Protein AF-A0A968AL49-F1 (afdb_monomer_lite)

pLDDT: mean 77.47, std 13.06, range [40.62, 92.25]

Structure (mmCIF, N/CA/C/O backbone):
data_AF-A0A968AL49-F1
#
_entry.id   AF-A0A968AL49-F1
#
loop_
_atom_site.group_PDB
_atom_site.id
_atom_site.type_symbol
_atom_site.label_atom_id
_atom_site.label_alt_id
_atom_site.label_comp_id
_atom_site.label_asym_id
_atom_site.label_entity_id
_atom_site.label_seq_id
_atom_site.pdbx_PDB_ins_code
_atom_site.Cartn_x
_atom_site.Cartn_y
_atom_site.Cartn_z
_atom_site.occupancy
_atom_site.B_iso_or_equiv
_atom_site.auth_seq_id
_atom_site.auth_comp_id
_atom_site.auth_asym_id
_atom_site.auth_atom_id
_atom_site.pdbx_PDB_model_num
ATOM 1 N N . MET A 1 1 ? 14.564 -14.421 2.032 1.00 40.62 1 MET A N 1
ATOM 2 C CA . MET A 1 1 ? 13.751 -15.032 0.959 1.00 40.62 1 MET A CA 1
ATOM 3 C C . MET A 1 1 ? 13.832 -14.122 -0.252 1.00 40.62 1 MET A C 1
ATOM 5 O O . MET A 1 1 ? 13.707 -12.918 -0.076 1.00 40.62 1 MET A O 1
ATOM 9 N N . THR A 1 2 ? 14.099 -14.653 -1.444 1.00 44.03 2 THR A N 1
ATOM 10 C CA . THR A 1 2 ? 14.198 -13.836 -2.664 1.00 44.03 2 THR A CA 1
ATOM 11 C C . THR A 1 2 ? 12.833 -13.794 -3.340 1.00 44.03 2 THR A C 1
ATOM 13 O O . THR A 1 2 ? 12.409 -14.783 -3.936 1.00 44.03 2 THR A O 1
ATOM 16 N N . HIS A 1 3 ? 12.127 -12.670 -3.236 1.00 60.94 3 HIS A N 1
ATOM 17 C CA . HIS A 1 3 ? 10.874 -12.467 -3.960 1.00 60.94 3 HIS A CA 1
ATOM 18 C C . HIS A 1 3 ? 11.197 -11.979 -5.374 1.00 60.94 3 HIS A C 1
ATOM 20 O O . HIS A 1 3 ? 11.781 -10.915 -5.555 1.00 60.94 3 HIS A O 1
ATOM 26 N N . THR A 1 4 ? 10.868 -12.792 -6.379 1.00 67.44 4 THR A N 1
ATOM 27 C CA . THR A 1 4 ? 11.054 -12.426 -7.790 1.00 67.44 4 THR A CA 1
ATOM 28 C C . THR A 1 4 ? 9.760 -11.830 -8.322 1.00 67.44 4 THR A C 1
ATOM 30 O O . THR A 1 4 ? 8.753 -12.532 -8.418 1.00 67.44 4 THR A O 1
ATOM 33 N N . LEU A 1 5 ? 9.791 -10.549 -8.687 1.00 68.81 5 LEU A N 1
ATOM 34 C CA . LEU A 1 5 ? 8.680 -9.883 -9.361 1.00 68.81 5 LEU A CA 1
ATOM 35 C C . LEU A 1 5 ? 8.741 -10.179 -10.862 1.00 68.81 5 LEU A C 1
ATOM 37 O O . LEU A 1 5 ? 9.790 -10.045 -11.492 1.00 68.81 5 LEU A O 1
ATOM 41 N N . LYS A 1 6 ? 7.613 -10.605 -11.435 1.00 77.56 6 LYS A N 1
ATOM 42 C CA . LYS A 1 6 ? 7.478 -10.852 -12.874 1.00 77.56 6 LYS A CA 1
ATOM 43 C C . LYS A 1 6 ? 6.686 -9.715 -13.502 1.00 77.56 6 LYS A C 1
ATOM 45 O O . LYS A 1 6 ? 5.600 -9.392 -13.033 1.00 77.56 6 LYS A O 1
ATOM 50 N N . ILE A 1 7 ? 7.219 -9.149 -14.577 1.00 77.94 7 ILE A N 1
ATOM 51 C CA . ILE A 1 7 ? 6.523 -8.163 -15.404 1.00 77.94 7 ILE A CA 1
ATOM 52 C C . ILE A 1 7 ? 5.943 -8.868 -16.627 1.00 77.94 7 ILE A C 1
ATOM 54 O O . ILE A 1 7 ? 6.586 -9.734 -17.224 1.00 77.94 7 ILE A O 1
ATOM 58 N N . ASP A 1 8 ? 4.723 -8.486 -16.996 1.00 88.50 8 ASP A N 1
ATOM 59 C CA . ASP A 1 8 ? 4.087 -8.953 -18.221 1.00 88.50 8 ASP A CA 1
ATOM 60 C C . ASP A 1 8 ? 4.914 -8.579 -19.46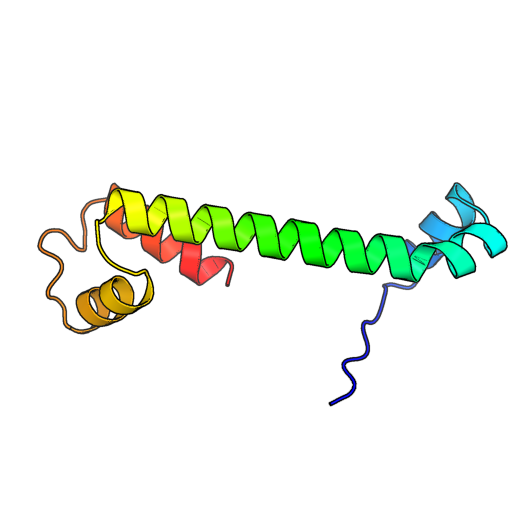5 1.00 88.50 8 ASP A C 1
ATOM 62 O O . ASP A 1 8 ? 5.420 -7.463 -19.606 1.00 88.50 8 ASP A O 1
ATOM 66 N N . SER A 1 9 ? 5.028 -9.516 -20.406 1.00 85.25 9 SER A N 1
ATOM 67 C CA . SER A 1 9 ? 5.854 -9.339 -21.603 1.00 85.25 9 SER A CA 1
ATOM 68 C C . SER A 1 9 ? 5.389 -8.184 -22.492 1.00 85.25 9 SER A C 1
ATOM 70 O O . SER A 1 9 ? 6.236 -7.573 -23.152 1.00 85.25 9 SER A O 1
ATOM 72 N N . LYS A 1 10 ? 4.083 -7.901 -22.569 1.00 90.56 10 LYS A N 1
ATOM 73 C CA . LYS A 1 10 ? 3.565 -6.797 -23.387 1.00 90.56 10 LYS A CA 1
ATOM 74 C C . LYS A 1 10 ? 3.883 -5.467 -22.721 1.00 90.56 10 LYS A C 1
ATOM 76 O O . LYS A 1 10 ? 4.336 -4.552 -23.402 1.00 90.56 10 LYS A O 1
ATOM 81 N N . LEU A 1 11 ? 3.732 -5.395 -21.399 1.00 85.56 11 LEU A N 1
ATOM 82 C CA . LEU A 1 11 ? 4.106 -4.216 -20.623 1.00 85.56 11 LEU A CA 1
ATOM 83 C C . LEU A 1 11 ? 5.606 -3.912 -20.741 1.00 85.56 11 LEU A C 1
ATOM 85 O O . LEU A 1 11 ? 5.973 -2.774 -21.017 1.00 85.56 11 LEU A O 1
ATOM 89 N N . TYR A 1 12 ? 6.474 -4.923 -20.617 1.00 85.19 12 TYR A N 1
ATOM 90 C CA . TYR A 1 12 ? 7.919 -4.735 -20.798 1.00 85.19 12 TYR A CA 1
ATOM 91 C C . TYR A 1 12 ? 8.257 -4.193 -22.193 1.00 85.19 12 TYR A C 1
ATOM 93 O O . TYR A 1 12 ? 9.048 -3.260 -22.313 1.00 85.19 12 TYR A O 1
ATOM 101 N N . LYS A 1 13 ? 7.626 -4.726 -23.251 1.00 87.75 13 LYS A N 1
ATOM 102 C CA . LYS A 1 13 ? 7.819 -4.221 -24.620 1.00 87.75 13 LYS A CA 1
ATOM 103 C C . LYS A 1 13 ? 7.364 -2.769 -24.770 1.00 87.75 13 LYS A C 1
ATOM 105 O O . LYS A 1 13 ? 8.129 -1.971 -25.295 1.00 87.75 13 LYS A O 1
ATOM 110 N N . ALA A 1 14 ? 6.190 -2.414 -24.251 1.00 88.25 14 ALA A N 1
ATOM 111 C CA . ALA A 1 14 ? 5.684 -1.042 -24.299 1.00 88.25 14 ALA A CA 1
ATOM 112 C C . ALA A 1 14 ? 6.615 -0.053 -23.572 1.00 88.25 14 ALA A C 1
ATOM 114 O O . ALA A 1 14 ? 6.897 1.037 -24.074 1.00 88.25 14 ALA A O 1
ATOM 115 N N . LEU A 1 15 ? 7.150 -0.447 -22.412 1.00 84.88 15 LEU A N 1
ATOM 116 C CA . LEU A 1 15 ? 8.147 0.343 -21.685 1.00 84.88 15 LEU A CA 1
ATOM 117 C C . LEU A 1 15 ? 9.451 0.466 -22.485 1.00 84.88 15 LEU A C 1
ATOM 119 O O . LEU A 1 15 ? 10.029 1.550 -22.568 1.00 84.88 15 LEU A O 1
ATOM 123 N N . GLN A 1 16 ? 9.900 -0.622 -23.114 1.00 88.00 16 GLN A N 1
ATOM 124 C CA . GLN A 1 16 ? 11.110 -0.621 -23.932 1.00 88.00 16 GLN A CA 1
ATOM 125 C C . GLN A 1 16 ? 10.966 0.292 -25.158 1.00 88.00 16 GLN A C 1
ATOM 127 O O . GLN A 1 16 ? 11.915 0.991 -25.502 1.00 88.00 16 GLN A O 1
ATOM 132 N N . GLU A 1 17 ? 9.800 0.298 -25.803 1.00 89.56 17 GLU A N 1
ATOM 133 C CA . GLU A 1 17 ? 9.481 1.168 -26.942 1.00 89.56 17 GLU A CA 1
ATOM 134 C C . GLU A 1 17 ? 9.390 2.644 -26.533 1.00 89.56 17 GLU A C 1
ATOM 136 O O . GLU A 1 17 ? 9.829 3.512 -27.282 1.00 89.56 17 GLU A O 1
ATOM 141 N N . SER A 1 18 ? 8.885 2.930 -25.330 1.00 86.38 18 SER A N 1
ATOM 142 C CA . SER A 1 18 ? 8.682 4.305 -24.853 1.00 86.38 18 SER A CA 1
ATOM 143 C C . SER A 1 18 ? 9.967 4.964 -24.347 1.00 86.38 18 SER A C 1
ATOM 145 O O . SER A 1 18 ? 10.206 6.141 -24.605 1.00 86.38 18 SER A O 1
ATOM 147 N N . PHE A 1 19 ? 10.799 4.218 -23.614 1.00 83.81 19 PHE A N 1
ATOM 148 C CA . PHE A 1 19 ? 11.976 4.764 -22.923 1.00 83.81 19 PHE A CA 1
ATOM 149 C C . PHE A 1 19 ? 13.307 4.322 -23.542 1.00 83.81 19 PHE A C 1
ATOM 151 O O . PHE A 1 19 ? 14.351 4.911 -23.264 1.00 83.81 19 PHE A O 1
ATOM 158 N N . GLY A 1 20 ? 13.287 3.288 -24.386 1.00 86.94 20 GLY A N 1
ATOM 1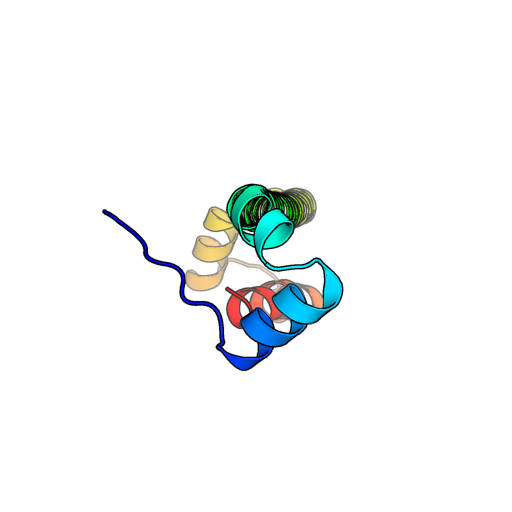59 C CA . GLY A 1 20 ? 14.480 2.629 -24.898 1.00 86.94 20 GLY A CA 1
ATOM 160 C C . GLY A 1 20 ? 15.067 1.629 -23.897 1.00 86.94 20 GLY A C 1
ATOM 161 O O . GLY A 1 20 ? 15.145 1.874 -22.693 1.00 86.94 20 GLY A O 1
ATOM 162 N N . LYS A 1 21 ? 15.551 0.490 -24.410 1.00 82.88 21 LYS A N 1
ATOM 163 C CA . LYS A 1 21 ? 16.045 -0.639 -23.597 1.00 82.88 21 LYS A CA 1
ATOM 164 C C . LYS A 1 21 ? 17.108 -0.243 -22.568 1.00 82.88 21 LYS A C 1
ATOM 166 O O . LYS A 1 21 ? 17.015 -0.614 -21.408 1.00 82.88 21 LYS A O 1
ATOM 171 N N . LYS A 1 22 ? 18.101 0.548 -22.984 1.00 81.75 22 LYS A N 1
ATOM 172 C CA . LYS A 1 22 ? 19.245 0.908 -22.133 1.00 81.75 22 LYS A CA 1
ATOM 173 C C . LYS A 1 22 ? 18.841 1.786 -20.944 1.00 81.75 22 LYS A C 1
ATOM 175 O O . LYS A 1 22 ? 19.412 1.653 -19.871 1.00 81.75 22 LYS A O 1
ATOM 180 N N . VAL A 1 23 ? 17.871 2.679 -21.140 1.00 79.56 23 VAL A N 1
ATOM 181 C CA . VAL A 1 23 ? 17.340 3.537 -20.071 1.00 79.56 23 VAL A CA 1
ATOM 182 C C . VAL A 1 23 ? 16.447 2.721 -19.145 1.00 79.56 23 VAL A C 1
ATOM 184 O O . VAL A 1 23 ? 16.547 2.865 -17.928 1.00 79.56 23 VAL A O 1
ATOM 187 N N . LEU A 1 24 ? 15.623 1.837 -19.716 1.00 82.88 24 LEU A N 1
ATOM 188 C CA . LEU A 1 24 ? 14.751 0.956 -18.952 1.00 82.88 24 LEU A CA 1
ATOM 189 C C . LEU A 1 24 ? 15.557 0.036 -18.029 1.00 82.88 24 LEU A C 1
ATOM 191 O O . LEU A 1 24 ? 15.276 0.014 -16.841 1.00 82.88 24 LEU A O 1
ATOM 195 N N . ASP A 1 25 ? 16.594 -0.640 -18.526 1.00 79.75 25 ASP A N 1
ATOM 196 C CA . ASP A 1 25 ? 17.406 -1.563 -17.718 1.00 79.75 25 ASP A CA 1
ATOM 197 C C . ASP A 1 25 ? 18.091 -0.863 -16.525 1.00 79.75 25 ASP A C 1
ATOM 199 O O . ASP A 1 25 ? 18.269 -1.470 -15.471 1.00 79.75 25 ASP A O 1
ATOM 203 N N . ILE A 1 26 ? 18.441 0.424 -16.661 1.00 81.75 26 ILE A N 1
ATOM 204 C CA . ILE A 1 26 ? 19.044 1.217 -15.577 1.00 81.75 26 ILE A CA 1
ATOM 205 C C . ILE A 1 26 ? 17.983 1.665 -14.565 1.00 81.75 26 ILE A C 1
ATOM 207 O O . ILE A 1 26 ? 18.220 1.605 -13.364 1.00 81.75 26 ILE A O 1
ATOM 211 N N . LYS A 1 27 ? 16.820 2.128 -15.038 1.00 83.88 27 LYS A N 1
ATOM 212 C CA . LYS A 1 27 ? 15.797 2.766 -14.192 1.00 83.88 27 LYS A CA 1
ATOM 213 C C . LYS A 1 27 ? 14.723 1.819 -13.668 1.00 83.88 27 LYS A C 1
ATOM 215 O O . LYS A 1 27 ? 13.945 2.230 -12.815 1.00 83.88 27 LYS A O 1
ATOM 220 N N . LEU A 1 28 ? 14.642 0.583 -14.163 1.00 82.88 28 LEU A N 1
ATOM 221 C CA . LEU A 1 28 ? 13.556 -0.336 -13.810 1.00 82.88 28 LEU A CA 1
ATOM 222 C C . LEU A 1 28 ? 13.494 -0.588 -12.302 1.00 82.88 28 LEU A C 1
ATOM 224 O O . LEU A 1 28 ? 12.409 -0.560 -11.731 1.00 82.88 28 LEU A O 1
ATOM 228 N N . ASN A 1 29 ? 14.649 -0.780 -11.661 1.00 81.69 29 ASN A N 1
ATOM 229 C CA . ASN A 1 29 ? 14.717 -0.982 -10.215 1.00 81.69 29 ASN A CA 1
ATOM 230 C C . ASN A 1 29 ? 14.212 0.244 -9.451 1.00 81.69 29 ASN A C 1
ATOM 232 O O . ASN A 1 29 ? 13.400 0.082 -8.548 1.00 81.69 29 ASN A O 1
ATOM 236 N N . ASP A 1 30 ? 14.626 1.448 -9.851 1.00 85.12 30 ASP A N 1
ATOM 237 C CA . ASP A 1 30 ? 14.193 2.694 -9.210 1.00 85.12 30 ASP A CA 1
ATOM 238 C C . ASP A 1 30 ? 12.680 2.890 -9.355 1.00 85.12 30 ASP A C 1
ATOM 240 O O . ASP A 1 30 ? 11.992 3.183 -8.385 1.00 85.12 30 ASP A O 1
ATOM 244 N N . ILE A 1 31 ? 12.139 2.669 -10.559 1.00 83.81 31 ILE A N 1
ATOM 245 C CA . ILE A 1 31 ? 10.701 2.804 -10.833 1.00 83.81 31 ILE A CA 1
ATOM 246 C C . ILE A 1 31 ? 9.897 1.817 -9.984 1.00 83.81 31 ILE A C 1
ATOM 248 O O . ILE A 1 31 ? 8.872 2.186 -9.411 1.00 83.81 31 ILE A O 1
ATOM 252 N N . LEU A 1 32 ? 10.350 0.563 -9.906 1.00 83.31 32 LEU A N 1
ATOM 253 C CA . LEU A 1 32 ? 9.685 -0.459 -9.105 1.00 83.31 32 LEU A CA 1
ATOM 254 C C . LEU A 1 32 ? 9.767 -0.141 -7.614 1.00 83.31 32 LEU A C 1
ATOM 256 O O . LEU A 1 32 ? 8.755 -0.247 -6.926 1.00 83.31 32 LEU A O 1
ATOM 260 N N . LEU A 1 33 ? 10.938 0.272 -7.127 1.00 86.12 33 LEU A N 1
ATOM 261 C CA . LEU A 1 33 ? 11.136 0.619 -5.726 1.00 86.12 33 LEU A CA 1
ATOM 262 C C . LEU A 1 33 ? 10.253 1.802 -5.330 1.00 86.12 33 LEU A C 1
ATOM 264 O O . LEU A 1 33 ? 9.457 1.667 -4.407 1.00 86.12 33 LEU A O 1
ATOM 268 N N . SER A 1 34 ? 10.292 2.898 -6.090 1.00 87.31 34 SER A N 1
ATOM 269 C CA . SER A 1 34 ? 9.434 4.058 -5.836 1.00 87.31 34 SER A CA 1
ATOM 270 C C . SER A 1 34 ? 7.947 3.713 -5.938 1.00 87.31 34 SER A C 1
ATOM 272 O O . SER A 1 34 ? 7.134 4.232 -5.180 1.00 87.31 34 SER A O 1
ATOM 274 N N . GLY A 1 35 ? 7.560 2.816 -6.850 1.00 87.31 35 GLY A N 1
ATOM 275 C CA . GLY A 1 35 ? 6.186 2.321 -6.933 1.00 87.31 35 GLY A CA 1
ATOM 276 C C . GLY A 1 35 ? 5.751 1.565 -5.674 1.00 87.31 35 GLY A C 1
ATOM 277 O O . GLY A 1 35 ? 4.642 1.777 -5.186 1.00 87.31 35 GLY A O 1
ATOM 278 N N . ILE A 1 36 ? 6.625 0.715 -5.129 1.00 87.81 36 ILE A N 1
ATOM 279 C CA . ILE A 1 36 ? 6.373 -0.015 -3.880 1.00 87.81 36 ILE A CA 1
ATOM 280 C C . ILE A 1 36 ? 6.302 0.956 -2.698 1.00 87.81 36 ILE A C 1
ATOM 282 O O . ILE A 1 36 ? 5.360 0.876 -1.914 1.00 87.81 36 ILE A O 1
ATOM 286 N N . GLU A 1 37 ? 7.253 1.883 -2.588 1.00 90.56 37 GLU A N 1
ATOM 287 C CA . GLU A 1 37 ? 7.300 2.890 -1.522 1.00 90.56 37 GLU A CA 1
ATOM 288 C C . GLU A 1 37 ? 6.027 3.741 -1.500 1.00 90.56 37 GLU A C 1
ATOM 290 O O . GLU A 1 37 ? 5.379 3.837 -0.461 1.00 90.56 37 GLU A O 1
ATOM 295 N N . ASN A 1 38 ? 5.598 4.252 -2.658 1.00 90.62 38 ASN A N 1
ATOM 296 C CA . ASN A 1 38 ? 4.365 5.033 -2.777 1.00 90.62 38 ASN A CA 1
ATOM 297 C C . ASN A 1 38 ? 3.124 4.234 -2.354 1.00 90.62 38 ASN A C 1
ATOM 299 O O . ASN A 1 38 ? 2.211 4.777 -1.731 1.00 90.62 38 ASN A O 1
ATOM 303 N N . GLN A 1 39 ? 3.065 2.941 -2.686 1.00 87.81 39 GLN A N 1
ATOM 304 C CA . GLN A 1 39 ? 1.936 2.102 -2.285 1.00 87.81 39 GLN A CA 1
ATOM 305 C C . GLN A 1 39 ? 1.944 1.793 -0.791 1.00 87.81 39 GLN A C 1
ATOM 307 O O . GLN A 1 39 ? 0.885 1.827 -0.167 1.00 87.81 39 GLN A O 1
ATOM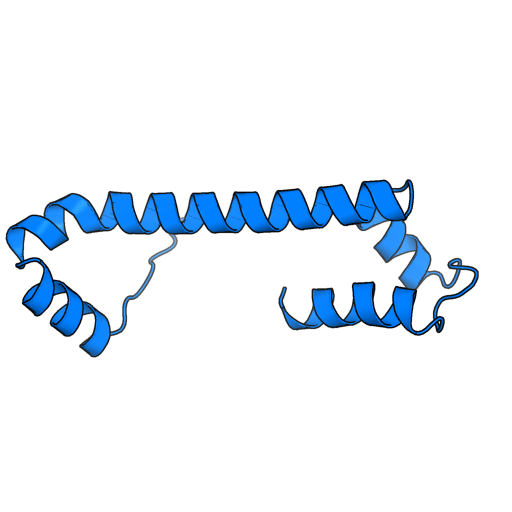 312 N N . LEU A 1 40 ? 3.117 1.548 -0.205 1.00 90.56 40 LEU A N 1
ATOM 313 C CA . LEU A 1 40 ? 3.254 1.386 1.241 1.00 90.56 40 LEU A CA 1
ATOM 314 C C . LEU A 1 40 ? 2.853 2.662 1.980 1.00 90.56 40 LEU A C 1
ATOM 316 O O . LEU A 1 40 ? 2.087 2.593 2.937 1.00 90.56 40 LEU A O 1
ATOM 320 N N . GLU A 1 41 ? 3.308 3.824 1.515 1.00 92.25 41 GLU A N 1
ATOM 321 C CA . GLU A 1 41 ? 2.927 5.116 2.084 1.00 92.25 41 GLU A CA 1
ATOM 322 C C . GLU A 1 41 ? 1.413 5.335 2.003 1.00 92.25 41 GLU A C 1
ATOM 324 O O . GLU A 1 41 ? 0.776 5.680 2.999 1.00 92.25 41 GLU A O 1
ATOM 329 N N . LYS A 1 42 ? 0.806 5.055 0.844 1.00 90.06 42 LYS A N 1
ATOM 330 C CA . LYS A 1 42 ? -0.647 5.132 0.668 1.00 90.06 42 LYS A CA 1
ATOM 331 C C . LYS A 1 42 ? -1.388 4.244 1.668 1.00 90.06 42 LYS A C 1
ATOM 333 O O . LYS A 1 42 ? -2.348 4.710 2.281 1.00 90.06 42 LYS A O 1
ATOM 338 N N . TYR A 1 43 ? -0.969 2.991 1.837 1.00 87.31 43 TYR A N 1
ATOM 339 C CA . TYR A 1 43 ? -1.607 2.077 2.784 1.00 87.31 43 TYR A CA 1
ATOM 340 C C . TYR A 1 43 ? -1.413 2.526 4.231 1.00 87.31 43 TYR A C 1
ATOM 342 O O . TYR A 1 43 ? -2.378 2.517 4.992 1.00 87.31 43 TYR A O 1
ATOM 350 N N . ASN A 1 44 ? -0.224 3.004 4.595 1.00 89.00 44 ASN A N 1
ATOM 351 C CA . ASN A 1 44 ? 0.035 3.544 5.928 1.00 89.00 44 ASN A CA 1
ATOM 352 C C . ASN A 1 44 ? -0.852 4.757 6.228 1.00 89.00 44 ASN A C 1
ATOM 354 O O . ASN A 1 44 ? -1.504 4.786 7.267 1.00 89.00 44 ASN A O 1
ATOM 358 N N . ASN A 1 45 ? -0.966 5.708 5.299 1.00 90.44 45 ASN A N 1
ATOM 359 C CA . ASN A 1 45 ? -1.846 6.869 5.462 1.00 90.44 45 ASN A CA 1
ATOM 360 C C . ASN A 1 45 ? -3.317 6.453 5.598 1.00 90.44 45 ASN A C 1
ATOM 362 O O . ASN A 1 45 ? -4.058 7.010 6.402 1.00 90.44 45 ASN A O 1
ATOM 366 N N . GLN A 1 46 ? -3.750 5.433 4.854 1.00 87.25 46 GLN A N 1
ATOM 367 C CA . GLN A 1 46 ? -5.091 4.873 5.015 1.00 87.25 46 GLN A CA 1
ATOM 368 C C . GLN A 1 46 ? -5.286 4.200 6.380 1.00 87.25 46 GLN A C 1
ATOM 370 O O . GLN A 1 46 ? -6.396 4.234 6.909 1.00 87.25 46 GLN A O 1
ATOM 375 N N . ILE A 1 47 ? -4.268 3.527 6.934 1.00 87.12 47 ILE A N 1
ATOM 376 C CA . ILE A 1 47 ? -4.320 2.942 8.289 1.00 87.12 47 ILE A CA 1
ATOM 377 C C . ILE A 1 47 ? -4.462 4.069 9.303 1.00 87.12 47 ILE A C 1
ATOM 379 O O . ILE A 1 47 ? -5.444 4.080 10.034 1.00 87.12 47 ILE A O 1
ATOM 383 N N . LEU A 1 48 ? -3.580 5.065 9.254 1.00 88.81 48 LEU A N 1
ATOM 384 C CA . LEU A 1 48 ? -3.598 6.199 10.176 1.00 88.81 48 LEU A CA 1
ATOM 385 C C . LEU A 1 48 ? -4.938 6.940 10.166 1.00 88.81 48 LEU A C 1
ATOM 387 O O . LEU A 1 48 ? -5.532 7.115 11.221 1.00 88.81 48 LEU A O 1
ATOM 391 N N . ASN A 1 49 ? -5.477 7.281 8.992 1.00 87.50 49 ASN A N 1
ATOM 392 C CA . ASN A 1 49 ? -6.776 7.960 8.897 1.00 87.50 49 ASN A CA 1
ATOM 393 C C . ASN A 1 49 ? -7.919 7.145 9.527 1.00 87.50 49 ASN A C 1
ATOM 395 O O . ASN A 1 49 ? -8.869 7.705 10.070 1.00 87.50 49 ASN A O 1
ATOM 399 N N . PHE A 1 50 ? -7.852 5.816 9.430 1.00 84.25 50 PHE A N 1
ATOM 400 C CA . PHE A 1 50 ? -8.835 4.931 10.048 1.00 84.25 50 PHE A CA 1
ATOM 401 C C . PHE A 1 50 ? -8.661 4.905 11.568 1.00 84.25 50 PHE A C 1
ATOM 403 O O . PHE A 1 50 ? -9.631 5.056 12.305 1.00 84.25 50 PHE A O 1
ATOM 410 N N . GLU A 1 51 ? -7.428 4.765 12.042 1.00 86.81 51 GLU A N 1
ATOM 411 C CA . GLU A 1 51 ? -7.117 4.757 13.472 1.00 86.81 51 GLU A CA 1
ATOM 412 C C . GLU A 1 51 ? -7.473 6.093 14.138 1.00 86.81 51 GLU A C 1
ATOM 414 O O . GLU A 1 51 ? -8.046 6.101 15.224 1.00 86.81 51 GLU A O 1
ATOM 419 N N . GLU A 1 52 ? -7.248 7.223 13.461 1.00 87.56 52 GLU A N 1
ATOM 420 C CA . GLU A 1 52 ? -7.706 8.547 13.899 1.00 87.56 52 GLU A CA 1
ATOM 421 C C . GLU A 1 52 ? -9.236 8.641 13.956 1.00 87.56 52 GLU A C 1
ATOM 423 O O . GLU A 1 52 ? -9.785 9.198 14.908 1.00 87.56 52 GLU A O 1
ATOM 428 N N . LYS A 1 53 ? -9.938 8.073 12.965 1.00 83.81 53 LYS A N 1
ATOM 429 C CA . LYS A 1 53 ? -11.407 8.085 12.902 1.00 83.81 53 LYS A CA 1
ATOM 430 C C . LYS A 1 53 ? -12.046 7.287 14.041 1.00 83.81 53 LYS A C 1
ATOM 432 O O . LYS A 1 53 ? -13.050 7.727 14.600 1.00 83.81 53 LYS A O 1
ATOM 437 N N . TYR A 1 54 ? -11.493 6.122 14.372 1.00 82.25 54 TYR A N 1
ATOM 438 C CA . TYR A 1 54 ? -12.070 5.212 15.370 1.00 82.25 54 TYR A CA 1
ATOM 439 C C . TYR A 1 54 ? -11.408 5.301 16.753 1.00 82.25 54 TYR A C 1
ATOM 441 O O . TYR A 1 54 ? -11.940 4.751 17.717 1.00 82.25 54 TYR A O 1
ATOM 449 N N . GLY A 1 55 ? -10.284 6.012 16.873 1.00 86.56 55 GLY A N 1
ATOM 450 C CA . GLY A 1 55 ? -9.555 6.226 18.126 1.00 86.56 55 GLY A CA 1
ATOM 451 C C . GLY A 1 55 ? -8.868 4.976 18.688 1.00 86.56 55 GLY A C 1
ATOM 452 O O . GLY A 1 55 ? -8.480 4.974 19.855 1.00 86.56 55 GLY A O 1
ATOM 453 N N . ILE A 1 56 ? -8.748 3.918 17.886 1.00 85.69 56 ILE A N 1
ATOM 454 C CA . ILE A 1 56 ? -8.135 2.631 18.235 1.00 85.69 56 ILE A CA 1
ATOM 455 C C . ILE A 1 56 ? -7.306 2.136 17.053 1.00 85.69 56 ILE A C 1
ATOM 457 O O . ILE A 1 56 ? -7.559 2.540 15.917 1.00 85.69 56 ILE A O 1
ATOM 461 N N . SER A 1 57 ? -6.337 1.253 17.299 1.00 86.38 57 SER A N 1
ATOM 462 C CA . SER A 1 57 ? -5.554 0.683 16.200 1.00 86.38 57 SER A CA 1
ATOM 463 C C . SER A 1 57 ? -6.422 -0.177 15.277 1.00 86.38 57 SER A C 1
ATOM 465 O O . SER A 1 57 ? -7.426 -0.757 15.699 1.00 86.38 57 SER A O 1
ATOM 467 N N . PHE A 1 58 ? -6.021 -0.315 14.011 1.00 82.06 58 PHE A N 1
ATOM 468 C CA . PHE A 1 58 ? -6.758 -1.129 13.040 1.00 82.06 58 PHE A CA 1
ATOM 469 C C . PHE A 1 58 ? -6.883 -2.585 13.511 1.00 82.06 58 PHE A C 1
ATOM 471 O O . PHE A 1 58 ? -7.928 -3.208 13.349 1.00 82.06 58 PHE A O 1
ATOM 478 N N . LYS A 1 59 ? -5.840 -3.105 14.165 1.00 84.62 59 LYS A N 1
ATOM 479 C CA . LYS A 1 59 ? -5.837 -4.456 14.732 1.00 84.62 59 LYS A CA 1
ATOM 480 C C . LYS A 1 59 ? -6.816 -4.604 15.899 1.00 84.62 59 LYS A C 1
ATOM 482 O O . LYS A 1 59 ? -7.549 -5.581 15.963 1.00 84.62 59 LYS A O 1
ATOM 487 N N . GLU A 1 60 ? -6.863 -3.625 16.801 1.00 83.31 60 GLU A N 1
ATOM 488 C CA . GLU A 1 60 ? -7.855 -3.618 17.884 1.00 83.31 60 GLU A CA 1
ATOM 489 C C . GLU A 1 60 ? -9.279 -3.509 17.332 1.00 83.31 60 GLU A C 1
ATOM 491 O O . GLU A 1 60 ? -10.192 -4.147 17.855 1.00 83.31 60 GLU A O 1
ATOM 496 N N . PHE A 1 61 ? -9.471 -2.742 16.257 1.00 83.19 61 PHE A N 1
ATOM 497 C CA . PHE A 1 61 ? -10.751 -2.667 15.565 1.00 83.19 61 PHE A CA 1
ATOM 498 C C . PHE A 1 61 ? -11.155 -4.023 14.968 1.00 83.19 61 PHE A C 1
ATOM 500 O O . PHE A 1 61 ? -12.299 -4.435 15.144 1.00 83.19 61 PHE A O 1
ATOM 507 N N . GLU A 1 62 ? -10.234 -4.733 14.312 1.00 81.81 62 GLU A N 1
ATOM 508 C CA . GLU A 1 62 ? -10.454 -6.084 13.772 1.00 81.81 62 GLU A CA 1
ATOM 509 C C . GLU A 1 62 ? -10.838 -7.078 14.884 1.00 81.81 62 GLU A C 1
ATOM 511 O O . GLU A 1 62 ? -11.876 -7.738 14.799 1.00 81.81 62 GLU A O 1
ATOM 516 N N . ASP A 1 63 ? -10.103 -7.085 16.001 1.00 83.25 63 ASP A N 1
ATOM 517 C CA . ASP A 1 63 ? -10.412 -7.921 17.168 1.00 83.25 63 ASP A CA 1
ATOM 518 C C . ASP A 1 63 ? -11.794 -7.582 17.774 1.00 83.25 63 ASP A C 1
ATOM 520 O O . ASP A 1 63 ? -12.553 -8.458 18.214 1.00 83.25 63 ASP A O 1
ATOM 524 N N . MET A 1 64 ? -12.163 -6.297 17.813 1.00 80.00 64 MET A N 1
ATOM 525 C CA . MET A 1 64 ? -13.474 -5.835 18.283 1.00 80.00 64 MET A CA 1
ATOM 526 C C . MET A 1 64 ? -14.609 -6.177 17.313 1.00 80.00 64 MET A C 1
ATOM 528 O O . MET A 1 64 ? -15.725 -6.465 17.763 1.00 80.00 64 MET A O 1
ATOM 532 N N . TRP A 1 65 ? -14.338 -6.158 16.007 1.00 74.81 65 TRP A N 1
ATOM 533 C CA . TRP A 1 65 ? -15.263 -6.572 14.958 1.00 74.81 65 TRP A CA 1
ATOM 534 C C . TRP A 1 65 ? -15.569 -8.063 15.084 1.00 74.81 65 TRP A C 1
ATOM 536 O O . TRP A 1 65 ? -16.737 -8.440 15.211 1.00 74.81 65 TRP A O 1
ATOM 546 N N . ASP A 1 66 ? -14.539 -8.902 15.156 1.00 77.50 66 ASP A N 1
ATOM 547 C CA . ASP A 1 66 ? -14.681 -10.356 15.257 1.00 77.50 66 ASP A CA 1
ATOM 548 C C . ASP A 1 66 ? -15.332 -10.792 16.571 1.00 77.50 66 ASP A C 1
ATOM 550 O O . ASP A 1 66 ? -16.181 -11.686 16.585 1.00 77.50 66 ASP A O 1
ATOM 554 N N . SER A 1 67 ? -15.026 -10.100 17.672 1.00 81.44 67 SER A N 1
ATOM 555 C CA . SER A 1 67 ? -15.660 -10.345 18.974 1.00 81.44 67 SER A CA 1
ATOM 556 C C . SER A 1 67 ? -17.051 -9.714 19.138 1.00 81.44 67 SER A C 1
ATOM 558 O O . SER A 1 67 ? -17.677 -9.889 20.185 1.00 81.44 67 SER A O 1
ATOM 560 N N . GLY A 1 68 ? -17.559 -8.994 18.127 1.00 74.25 68 GLY A N 1
ATOM 561 C CA . GLY A 1 68 ? -18.907 -8.414 18.122 1.00 74.25 68 GLY A CA 1
ATOM 562 C C . GLY A 1 68 ? -19.111 -7.249 19.099 1.00 74.25 68 GLY A C 1
ATOM 563 O O . GLY A 1 68 ? -20.242 -6.966 19.487 1.00 74.25 68 GLY A O 1
ATOM 564 N N . LYS A 1 69 ? -18.034 -6.577 19.521 1.00 70.94 69 LYS A N 1
ATOM 565 C CA . LYS A 1 69 ? -18.063 -5.485 20.514 1.00 70.94 69 LYS A CA 1
ATOM 566 C C . LYS A 1 69 ? -18.278 -4.096 19.911 1.00 70.94 69 LYS A C 1
ATOM 568 O O . LYS A 1 69 ? -18.423 -3.125 20.655 1.00 70.94 69 LYS A O 1
ATOM 573 N N . ILE A 1 70 ? -18.303 -3.980 18.585 1.00 69.06 70 ILE A N 1
ATOM 574 C CA . ILE A 1 70 ? -18.555 -2.713 17.893 1.00 69.06 70 ILE A CA 1
ATOM 575 C C . ILE A 1 70 ? -20.047 -2.390 17.979 1.00 69.06 70 ILE A C 1
ATOM 577 O O . ILE A 1 70 ? -20.887 -3.104 17.433 1.00 69.06 70 ILE A O 1
ATOM 581 N N . LYS A 1 71 ? -20.365 -1.296 18.683 1.00 59.44 71 LYS A N 1
ATOM 582 C CA . LYS A 1 71 ? -21.736 -0.876 19.029 1.00 59.44 71 LYS A CA 1
ATOM 583 C C . LYS A 1 71 ? -22.636 -0.540 17.830 1.00 59.44 71 LYS A C 1
ATOM 585 O O . LYS A 1 71 ? -23.831 -0.374 18.036 1.00 59.44 71 LYS A O 1
ATOM 590 N N . ASP A 1 72 ? -22.088 -0.477 16.619 1.00 61.75 72 ASP A N 1
ATOM 591 C CA . ASP A 1 72 ? -22.829 -0.221 15.381 1.00 61.75 72 ASP A CA 1
ATOM 592 C C . ASP A 1 72 ? -22.172 -0.927 14.178 1.00 61.75 72 ASP A C 1
ATOM 594 O O . ASP A 1 72 ? -21.819 -0.322 13.169 1.00 61.75 72 ASP A O 1
ATOM 598 N N . ARG A 1 73 ? -21.925 -2.237 14.323 1.00 56.00 73 ARG A N 1
ATOM 599 C CA . ARG A 1 73 ? -21.225 -3.076 13.327 1.00 56.00 73 ARG A CA 1
ATOM 600 C C . ARG A 1 73 ? -21.872 -3.047 11.931 1.00 56.00 73 ARG A C 1
ATOM 602 O O . ARG A 1 73 ? -21.187 -3.283 10.948 1.00 56.00 73 ARG A O 1
ATOM 609 N N . HIS A 1 74 ? -23.168 -2.752 11.860 1.00 53.69 74 HIS A N 1
ATOM 610 C CA . HIS A 1 74 ? -23.957 -2.697 10.623 1.00 53.69 74 HIS A CA 1
ATOM 611 C C . HIS A 1 74 ? -24.364 -1.272 10.229 1.00 53.69 74 HIS A C 1
ATOM 613 O O . HIS A 1 74 ? -25.210 -1.078 9.353 1.00 53.69 74 HIS A O 1
ATOM 619 N N . GLY A 1 75 ? -23.783 -0.255 10.871 1.00 62.41 75 GLY A N 1
ATOM 620 C CA . GLY A 1 75 ? -23.862 1.106 10.369 1.00 62.41 75 GLY A CA 1
ATOM 621 C C . GLY A 1 75 ? -23.199 1.142 8.995 1.00 62.41 75 GLY A C 1
ATOM 622 O O . GLY A 1 75 ? -22.037 0.762 8.866 1.00 62.41 75 GLY A O 1
ATOM 623 N N . TYR A 1 76 ? -23.931 1.590 7.970 1.00 57.41 76 TYR A N 1
ATOM 624 C CA . TYR A 1 76 ? -23.482 1.588 6.569 1.00 57.41 76 TYR A CA 1
ATOM 625 C C . TYR A 1 76 ? -22.071 2.172 6.390 1.00 57.41 76 TYR A C 1
ATOM 627 O O . TYR A 1 76 ? -21.304 1.698 5.559 1.00 57.41 76 TYR A O 1
ATOM 635 N N . GLU A 1 77 ? -21.712 3.170 7.198 1.00 65.44 77 GLU A N 1
ATOM 636 C CA . GLU A 1 77 ? -20.393 3.801 7.201 1.00 65.44 77 GLU A CA 1
ATOM 637 C C . GLU A 1 77 ? -19.292 2.893 7.777 1.00 65.44 77 GLU A C 1
ATOM 639 O O . GLU A 1 77 ? -18.240 2.742 7.166 1.00 65.44 77 GLU A O 1
ATOM 644 N N . VAL A 1 78 ? -19.546 2.233 8.911 1.00 65.19 78 VAL A N 1
ATOM 645 C CA . VAL A 1 78 ? -18.578 1.347 9.582 1.00 65.19 78 VAL A CA 1
ATOM 646 C C . VAL A 1 78 ? -18.371 0.056 8.792 1.00 65.19 78 VAL A C 1
ATOM 648 O O . VAL A 1 78 ? -17.246 -0.415 8.640 1.00 65.19 78 VAL A O 1
ATOM 651 N N . GLU A 1 79 ? -19.455 -0.494 8.246 1.00 61.41 79 GLU A N 1
ATOM 652 C CA . GLU A 1 79 ? -19.414 -1.696 7.419 1.00 61.41 79 GLU A CA 1
ATOM 653 C C . GLU A 1 79 ? -18.744 -1.423 6.063 1.00 61.41 79 GLU A C 1
ATOM 655 O O . GLU A 1 79 ? -17.907 -2.213 5.629 1.00 61.41 79 GLU A O 1
ATOM 660 N N . SER A 1 80 ? -19.018 -0.277 5.426 1.00 64.44 80 SER A N 1
ATOM 661 C CA . SER A 1 80 ? -18.346 0.105 4.173 1.00 64.44 80 SER A CA 1
ATOM 662 C C . 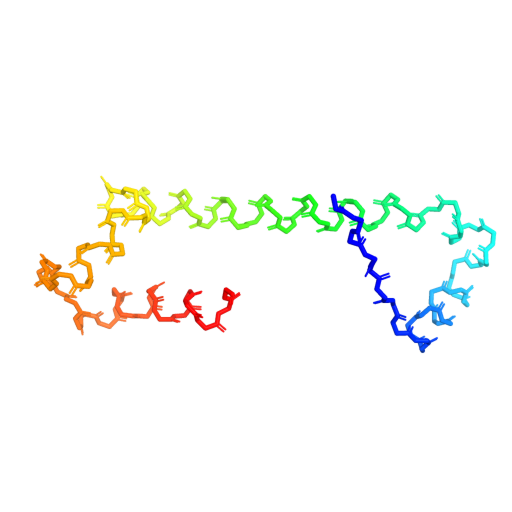SER A 1 80 ? -16.850 0.343 4.373 1.00 64.44 80 SER A C 1
ATOM 664 O O . SER A 1 80 ? -16.050 -0.160 3.584 1.00 64.44 80 SER A O 1
ATOM 666 N N . ASP A 1 81 ? -16.460 1.053 5.435 1.00 68.88 81 ASP A N 1
ATOM 667 C CA . ASP A 1 81 ? -15.054 1.361 5.716 1.00 68.88 81 ASP A CA 1
ATOM 668 C C . ASP A 1 81 ? -14.231 0.102 6.029 1.00 68.88 81 ASP A C 1
ATOM 670 O O . ASP A 1 81 ? -13.049 0.031 5.681 1.00 68.88 81 ASP A O 1
ATOM 674 N N . PHE A 1 82 ? -14.848 -0.917 6.637 1.00 67.75 82 PHE A N 1
ATOM 675 C CA . PHE A 1 82 ? -14.187 -2.181 6.958 1.00 67.75 82 PHE A CA 1
ATOM 676 C C . PHE A 1 82 ? -14.212 -3.194 5.792 1.00 67.75 82 PHE A C 1
ATOM 678 O O . PHE A 1 82 ? -13.171 -3.747 5.432 1.00 67.75 82 PHE A O 1
ATOM 685 N N . ILE A 1 83 ? -15.359 -3.411 5.132 1.00 67.00 83 ILE A N 1
ATOM 686 C C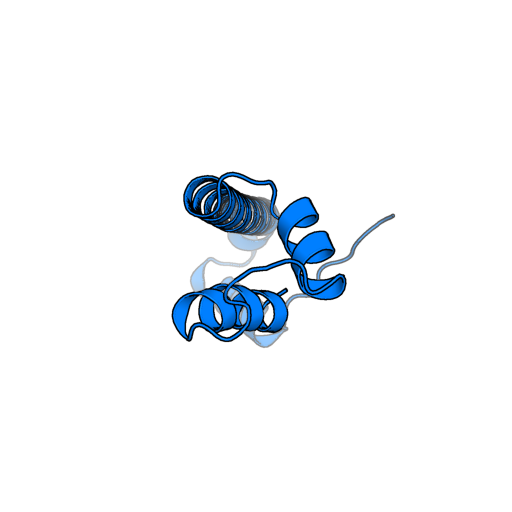A . ILE A 1 83 ? -15.497 -4.393 4.035 1.00 67.00 83 ILE A CA 1
ATOM 687 C C . ILE A 1 83 ? -14.751 -3.949 2.772 1.00 67.00 83 ILE A C 1
ATOM 689 O O . ILE A 1 83 ? -14.075 -4.767 2.142 1.00 67.00 83 ILE A O 1
ATOM 693 N N . TYR A 1 84 ? -14.806 -2.662 2.407 1.00 59.84 84 TYR A N 1
ATOM 694 C CA . TYR A 1 84 ? -14.050 -2.146 1.256 1.00 59.84 84 TYR A CA 1
ATOM 695 C C . TYR A 1 84 ? -12.533 -2.322 1.441 1.00 59.84 84 TYR A C 1
ATOM 697 O O . TYR A 1 84 ? -11.778 -2.405 0.469 1.00 59.84 84 TYR A O 1
ATOM 705 N N . ARG A 1 85 ? -12.086 -2.425 2.697 1.00 61.81 85 ARG A N 1
ATOM 706 C CA . ARG A 1 85 ? -10.687 -2.605 3.067 1.00 61.81 85 ARG A CA 1
ATOM 707 C C . ARG A 1 85 ? -10.230 -4.064 3.015 1.00 61.81 85 ARG A C 1
ATOM 709 O O . ARG A 1 85 ? -9.147 -4.310 2.499 1.00 61.81 85 ARG A O 1
ATOM 716 N N . LEU A 1 86 ? -11.061 -5.023 3.435 1.00 55.16 86 LEU A N 1
ATOM 717 C CA . LEU A 1 86 ? -10.786 -6.463 3.270 1.00 55.16 86 LEU A CA 1
ATOM 718 C C . LEU A 1 86 ? -10.849 -6.924 1.803 1.00 55.16 86 LEU A C 1
ATOM 720 O O . LEU A 1 86 ? -10.158 -7.862 1.425 1.00 55.16 86 LEU A O 1
ATOM 724 N N . GLY A 1 87 ? -11.645 -6.261 0.957 1.00 47.97 87 GLY A N 1
ATOM 725 C CA . GLY A 1 87 ? -11.746 -6.591 -0.471 1.00 47.97 87 GLY A CA 1
ATOM 726 C C . GLY A 1 87 ? -10.554 -6.151 -1.335 1.00 47.97 87 GLY A C 1
ATOM 727 O O . GLY A 1 87 ? -10.491 -6.530 -2.502 1.00 47.97 87 GLY A O 1
ATOM 728 N N . ASN 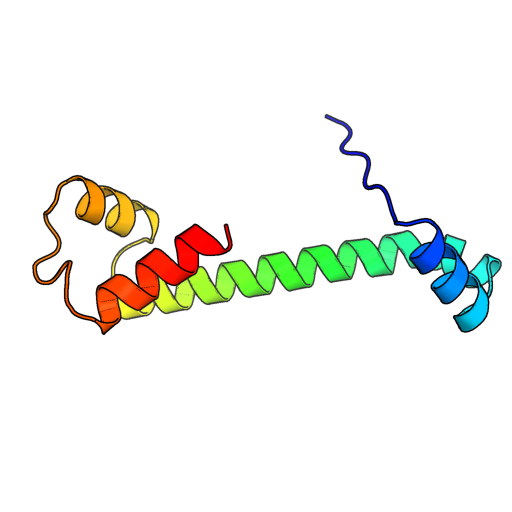A 1 88 ? -9.632 -5.350 -0.789 1.00 42.97 88 ASN A N 1
ATOM 729 C CA . ASN A 1 88 ? -8.457 -4.814 -1.492 1.00 42.97 88 ASN A CA 1
ATOM 730 C C . ASN A 1 88 ? -7.117 -5.147 -0.796 1.00 42.97 88 ASN A C 1
ATOM 732 O O . ASN A 1 88 ? -6.084 -4.625 -1.224 1.00 42.97 88 ASN A O 1
ATOM 736 N N . ALA A 1 89 ? -7.141 -5.956 0.272 1.00 41.50 89 ALA A N 1
ATOM 737 C CA . ALA A 1 89 ? -5.961 -6.418 1.009 1.00 41.50 89 ALA A CA 1
ATOM 738 C C . ALA A 1 89 ? -5.391 -7.723 0.430 1.00 41.50 89 ALA A C 1
ATOM 740 O O . ALA A 1 89 ? -6.191 -8.579 -0.013 1.00 41.50 89 ALA A O 1
#

Radius of gyration: 19.64 Å; chains: 1; bounding box: 43×24×48 Å

Foldseek 3Di:
DDDDDDDDPVVVVVCCVVQNPVRCVVCVVVVVVVVVVVVVVVVVVLQVVVCVVVVHGPVVVVVCLVVVVPPCNPPVVNVCSVVVVVVVD

Sequence (89 aa):
MTHTLKIDSKLYKALQESFGKKVLDIKLNDILLSGIENQLEKYNNQILNFEEKYGISFKEFEDMWDSGKIKDRHGYEVESDFIYRLGNA

Secondary structure (DSSP, 8-state):
--------HHHHHHHHHHH-HHHHHHHHHHHHHHHHHHHHHHHHHHHHHHHHHHSS-HHHHHHHHHTT--TTTT-HHHHHHHHHHHTT-